Protein AF-A0A6A4PCI8-F1 (afdb_monomer_lite)

Structure (mmCIF, N/CA/C/O backbone):
data_AF-A0A6A4PCI8-F1
#
_entry.id   AF-A0A6A4PCI8-F1
#
loop_
_atom_site.group_PDB
_atom_site.id
_atom_site.type_symbol
_atom_site.label_atom_id
_atom_site.label_alt_id
_atom_site.label_comp_id
_atom_site.label_asym_id
_atom_site.label_entity_id
_atom_site.label_seq_id
_atom_site.pdbx_PDB_ins_code
_atom_site.Cartn_x
_atom_site.Cartn_y
_atom_site.Cartn_z
_atom_site.occupancy
_atom_site.B_iso_or_equiv
_atom_site.auth_seq_id
_atom_site.auth_comp_id
_atom_site.auth_asym_id
_atom_site.auth_atom_id
_atom_site.pdbx_PDB_model_num
ATOM 1 N N . MET A 1 1 ? 2.460 17.257 8.430 1.00 60.09 1 MET A N 1
ATOM 2 C CA . MET A 1 1 ? 1.132 16.605 8.469 1.00 60.09 1 MET A CA 1
ATOM 3 C C . MET A 1 1 ? 1.217 15.303 9.246 1.00 60.09 1 MET A C 1
ATOM 5 O O . MET A 1 1 ? 2.237 14.630 9.165 1.00 60.09 1 MET A O 1
ATOM 9 N N . SER A 1 2 ? 0.186 14.984 10.029 1.00 75.31 2 SER A N 1
ATOM 10 C CA . SER A 1 2 ? 0.178 13.835 10.941 1.00 75.31 2 SER A CA 1
ATOM 11 C C . SER A 1 2 ? -0.185 12.521 10.218 1.00 75.31 2 SER A C 1
ATOM 13 O O . SER A 1 2 ? -1.140 12.527 9.442 1.00 75.31 2 SER A O 1
ATOM 15 N N . PRO A 1 3 ? 0.494 11.385 10.492 1.00 68.00 3 PRO A N 1
ATOM 16 C CA . PRO A 1 3 ? 0.181 10.072 9.904 1.00 68.00 3 PRO A CA 1
ATOM 17 C C . PRO A 1 3 ? -1.262 9.607 10.135 1.00 68.00 3 PRO A C 1
ATOM 19 O O . PRO A 1 3 ? -1.807 8.846 9.341 1.00 68.00 3 PRO A O 1
ATOM 22 N N . TYR A 1 4 ? -1.885 10.068 11.221 1.00 72.44 4 TYR A N 1
ATOM 23 C CA . TYR A 1 4 ? -3.251 9.700 11.592 1.00 72.44 4 TYR A CA 1
ATOM 24 C C . TYR A 1 4 ? -4.303 10.241 10.617 1.00 72.44 4 TYR A C 1
ATOM 26 O O . TYR A 1 4 ? -5.357 9.635 10.455 1.00 72.44 4 TYR A O 1
ATOM 34 N N . MET A 1 5 ? -4.006 11.346 9.931 1.00 77.94 5 MET A N 1
ATOM 35 C CA . MET A 1 5 ? -4.936 11.971 8.994 1.00 77.94 5 MET A CA 1
ATOM 36 C C . MET A 1 5 ? -5.128 11.134 7.725 1.00 77.94 5 MET A C 1
ATOM 38 O O . MET A 1 5 ? -6.247 11.011 7.248 1.00 77.94 5 MET A O 1
ATOM 42 N N . PHE A 1 6 ? -4.068 10.482 7.238 1.00 73.81 6 PHE A N 1
ATOM 43 C CA . PHE A 1 6 ? -4.156 9.579 6.086 1.00 73.81 6 PHE A CA 1
ATOM 44 C C . PHE A 1 6 ? -5.060 8.376 6.375 1.00 73.81 6 PHE A C 1
ATOM 46 O O . PHE A 1 6 ? -5.897 8.028 5.555 1.00 73.81 6 PHE A O 1
ATOM 53 N N . VAL A 1 7 ? -4.965 7.797 7.578 1.00 73.44 7 VAL A N 1
ATOM 54 C CA . VAL A 1 7 ? -5.842 6.691 8.000 1.00 73.44 7 VAL A CA 1
ATOM 55 C C . VAL A 1 7 ? -7.312 7.118 8.033 1.00 73.44 7 VAL A C 1
ATOM 57 O O . VAL A 1 7 ? -8.163 6.382 7.547 1.00 73.44 7 VAL A O 1
ATOM 60 N N . LEU A 1 8 ? -7.616 8.290 8.603 1.00 78.62 8 LEU A N 1
ATOM 61 C CA . LEU A 1 8 ? -8.995 8.786 8.712 1.00 78.62 8 LEU A CA 1
ATOM 62 C C . LEU A 1 8 ? -9.637 9.063 7.348 1.00 78.62 8 LEU A C 1
ATOM 64 O O . LEU A 1 8 ? -10.845 8.917 7.205 1.00 78.62 8 LEU A O 1
ATOM 68 N N . LEU A 1 9 ? -8.831 9.434 6.355 1.00 83.19 9 LEU A N 1
ATOM 69 C CA . LEU A 1 9 ? -9.275 9.668 4.982 1.00 83.19 9 LEU A CA 1
ATOM 70 C C . LEU A 1 9 ? -9.316 8.383 4.135 1.00 83.19 9 LEU A C 1
ATOM 72 O O . LEU A 1 9 ? -9.561 8.464 2.936 1.00 83.19 9 LEU A O 1
ATOM 76 N N . GLY A 1 10 ? -9.040 7.212 4.724 1.00 76.94 10 GLY A N 1
ATOM 77 C CA . GLY A 1 10 ? -8.976 5.944 3.988 1.00 76.94 10 GLY A CA 1
ATOM 78 C C . GLY A 1 10 ? -7.793 5.862 3.020 1.00 76.94 10 GLY A C 1
ATOM 79 O O . GLY A 1 10 ? -7.827 5.104 2.059 1.00 76.94 10 GLY A O 1
ATOM 80 N N . GLN A 1 11 ? -6.747 6.654 3.248 1.00 79.94 11 GLN A N 1
ATOM 81 C CA . GLN A 1 11 ? -5.595 6.750 2.362 1.00 79.94 11 GLN A CA 1
ATOM 82 C C . GLN A 1 11 ? -4.431 5.872 2.831 1.00 79.94 11 GLN A C 1
ATOM 84 O O . GLN A 1 11 ? -4.109 5.764 4.023 1.00 79.94 11 GLN A O 1
ATOM 89 N N . TRP A 1 12 ? -3.749 5.282 1.852 1.00 79.75 12 TRP A N 1
ATOM 90 C CA . TRP A 1 12 ? -2.516 4.533 2.054 1.00 79.75 12 TRP A CA 1
ATOM 91 C C . TRP A 1 12 ? -1.374 5.465 2.483 1.00 79.75 12 TRP A C 1
ATOM 93 O O . TRP A 1 12 ? -1.111 6.478 1.833 1.00 79.75 12 TRP A O 1
ATOM 103 N N . LEU A 1 13 ? -0.632 5.094 3.534 1.00 81.31 13 LEU A N 1
ATOM 104 C CA . LEU A 1 13 ? 0.610 5.762 3.935 1.00 81.31 13 LEU A CA 1
ATOM 105 C C . LEU A 1 13 ? 1.864 4.993 3.448 1.00 81.31 13 LEU A C 1
ATOM 107 O O . LEU A 1 13 ? 2.177 3.932 3.999 1.00 81.31 13 LEU A O 1
ATOM 111 N N . PRO A 1 14 ? 2.584 5.492 2.424 1.00 74.56 14 PRO A N 1
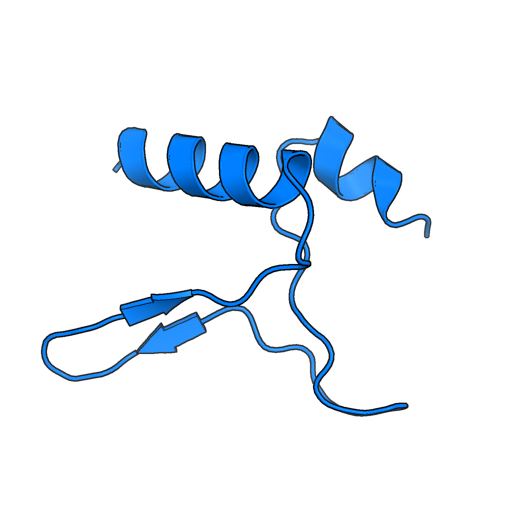ATOM 112 C CA . PRO A 1 14 ? 3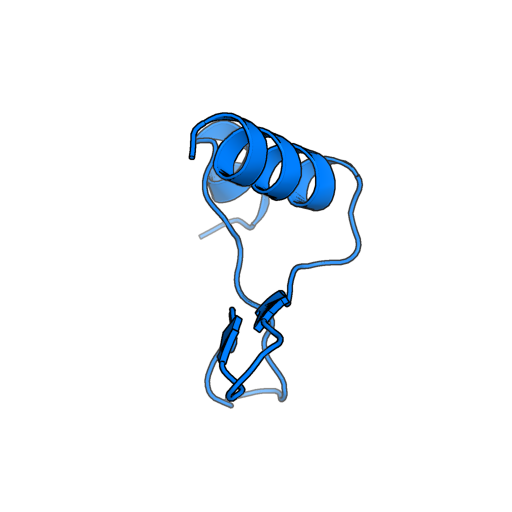.751 4.812 1.860 1.00 74.56 14 PRO A CA 1
ATOM 113 C C . PRO A 1 14 ? 4.919 4.747 2.853 1.00 74.56 14 PRO A C 1
ATOM 115 O O . PRO A 1 14 ? 5.061 5.592 3.745 1.00 74.56 14 PRO A O 1
ATOM 118 N N . LEU A 1 15 ? 5.779 3.739 2.697 1.00 81.44 15 LEU A N 1
ATOM 119 C CA . LEU A 1 15 ? 6.882 3.470 3.615 1.00 81.44 15 LEU A CA 1
ATOM 120 C C . LEU A 1 15 ? 8.140 4.245 3.199 1.00 81.44 15 LEU A C 1
ATOM 122 O O . LEU A 1 15 ? 8.574 4.177 2.052 1.00 81.44 15 LEU A O 1
ATOM 126 N N . LYS A 1 16 ? 8.761 4.976 4.133 1.00 79.00 16 LYS A N 1
ATOM 127 C CA . LYS A 1 16 ? 10.077 5.593 3.903 1.00 79.00 16 LYS A CA 1
ATOM 128 C C . LYS A 1 16 ? 11.184 4.588 4.184 1.00 79.00 16 LYS A C 1
ATOM 130 O O . LYS A 1 16 ? 11.318 4.134 5.317 1.00 79.00 16 LYS A O 1
ATOM 135 N N . LEU A 1 17 ? 12.001 4.307 3.171 1.00 73.25 17 LEU A N 1
ATOM 136 C CA . LEU A 1 17 ? 13.117 3.363 3.277 1.00 73.25 17 LEU A CA 1
ATOM 137 C C . LEU A 1 17 ? 14.334 3.945 4.018 1.00 73.25 17 LEU A C 1
ATOM 139 O O . LEU A 1 17 ? 15.135 3.197 4.569 1.00 73.25 17 LEU A O 1
ATOM 143 N N . SER A 1 18 ? 14.475 5.274 4.079 1.00 76.38 18 SER A N 1
ATOM 144 C CA . SER A 1 18 ? 15.547 5.939 4.829 1.00 76.38 18 SER A CA 1
ATOM 145 C C . SER A 1 18 ? 15.147 7.342 5.306 1.00 76.38 18 SER A C 1
ATOM 147 O O . SER A 1 18 ? 14.185 7.948 4.816 1.00 76.38 18 SER A O 1
ATOM 149 N N . ARG A 1 19 ? 15.892 7.894 6.277 1.00 74.75 19 ARG A N 1
ATOM 150 C CA . ARG A 1 19 ? 15.766 9.311 6.659 1.00 74.75 19 ARG A CA 1
ATOM 151 C C . ARG A 1 19 ? 16.211 10.179 5.479 1.00 74.75 19 ARG A C 1
ATOM 153 O O . ARG A 1 19 ? 17.397 10.272 5.202 1.00 74.75 19 ARG A O 1
ATOM 160 N N . GLY A 1 20 ? 15.243 10.798 4.804 1.00 75.88 20 GLY A N 1
ATOM 161 C CA . GLY A 1 20 ? 15.467 11.645 3.625 1.00 75.88 20 GLY A CA 1
ATOM 162 C C . GLY A 1 20 ? 15.261 10.940 2.280 1.00 75.88 20 GLY A C 1
ATOM 163 O O . GLY A 1 20 ? 15.234 11.616 1.261 1.00 75.88 20 GLY A O 1
ATOM 164 N N . GLY A 1 21 ? 15.064 9.619 2.269 1.00 74.38 21 GLY A N 1
ATOM 165 C CA . GLY A 1 21 ? 14.830 8.857 1.042 1.00 74.38 21 GLY A CA 1
ATOM 166 C C . GLY A 1 21 ? 13.397 8.932 0.511 1.00 74.38 21 GLY A C 1
ATOM 167 O O . GLY A 1 21 ? 12.466 9.371 1.204 1.00 74.38 21 GLY A O 1
ATOM 168 N N . SER A 1 22 ? 13.233 8.455 -0.725 1.00 77.56 22 SER A N 1
ATOM 169 C CA . SER A 1 22 ? 11.940 8.302 -1.392 1.00 77.56 22 SER A CA 1
ATOM 170 C C . SER A 1 22 ? 11.034 7.334 -0.631 1.00 77.56 22 SER A C 1
ATOM 172 O O . SER A 1 22 ? 11.490 6.382 0.006 1.00 77.56 22 SER A O 1
ATOM 174 N N . SER A 1 23 ? 9.732 7.602 -0.683 1.00 79.25 23 SER A N 1
ATOM 175 C CA . SER A 1 23 ? 8.733 6.701 -0.105 1.00 79.25 23 SER A CA 1
ATOM 176 C C . SER A 1 23 ? 8.333 5.667 -1.153 1.00 79.25 23 SER A C 1
ATOM 178 O O . SER A 1 23 ? 8.167 6.021 -2.318 1.00 79.25 23 SER A O 1
ATOM 180 N N . VAL A 1 24 ? 8.176 4.413 -0.743 1.00 80.56 24 VAL A N 1
ATOM 181 C CA . VAL A 1 24 ? 7.758 3.301 -1.605 1.00 80.56 24 VAL A CA 1
ATOM 182 C C . VAL A 1 24 ? 6.421 2.766 -1.098 1.00 80.56 24 VAL A C 1
ATOM 184 O O . VAL A 1 24 ? 6.256 2.549 0.104 1.00 80.56 24 VAL A O 1
ATOM 187 N N . SER A 1 25 ? 5.454 2.586 -2.000 1.00 78.44 25 SER A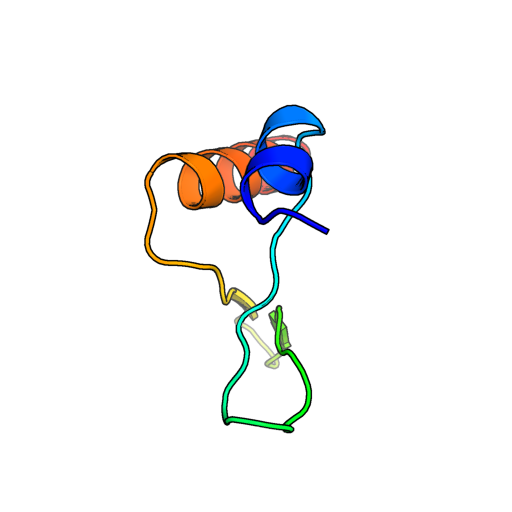 N 1
ATOM 188 C CA . SER A 1 25 ? 4.161 1.940 -1.711 1.00 78.44 25 SER A CA 1
ATOM 189 C C . SER A 1 25 ? 4.004 0.588 -2.397 1.00 78.44 25 SER A C 1
ATOM 191 O O . SER A 1 25 ? 3.370 -0.293 -1.829 1.00 78.44 25 SER A O 1
ATOM 193 N N . HIS A 1 26 ? 4.580 0.402 -3.583 1.00 77.00 26 HIS A N 1
ATOM 194 C CA . HIS A 1 26 ? 4.400 -0.805 -4.383 1.00 77.00 26 HIS A CA 1
ATOM 195 C C . HIS A 1 26 ? 5.682 -1.160 -5.136 1.00 77.00 26 HIS A C 1
ATOM 197 O O . HIS A 1 26 ? 6.441 -0.278 -5.541 1.00 77.00 26 HIS A O 1
ATOM 203 N N . LEU A 1 27 ? 5.900 -2.457 -5.328 1.00 80.75 27 LEU A N 1
ATOM 204 C CA . LEU A 1 27 ? 6.901 -3.006 -6.231 1.00 80.75 27 LEU A CA 1
ATOM 205 C C . LEU A 1 27 ? 6.197 -4.042 -7.111 1.00 80.75 27 LEU A C 1
ATOM 207 O O . LEU A 1 27 ? 5.678 -5.035 -6.603 1.00 80.75 27 LEU A O 1
ATOM 211 N N . LEU A 1 28 ? 6.118 -3.751 -8.407 1.00 80.81 28 LEU A N 1
ATOM 212 C CA . LEU A 1 28 ? 5.456 -4.592 -9.403 1.00 80.81 28 LEU A CA 1
ATOM 213 C C . LEU A 1 28 ? 6.476 -5.582 -9.981 1.00 80.81 28 LEU A C 1
ATOM 215 O O . LEU A 1 28 ? 7.542 -5.159 -10.434 1.00 80.81 28 LEU A O 1
ATOM 219 N N . PHE A 1 29 ? 6.145 -6.870 -9.988 1.00 81.62 29 PHE A N 1
ATOM 220 C CA . PHE A 1 29 ? 6.840 -7.912 -10.745 1.00 81.62 29 PHE A CA 1
ATOM 221 C C . PHE A 1 29 ? 5.922 -8.457 -11.844 1.00 81.62 29 PHE A C 1
ATOM 223 O O . PHE A 1 29 ? 4.809 -7.973 -12.028 1.00 81.62 29 PHE A O 1
ATOM 230 N N . VAL A 1 30 ? 6.424 -9.430 -12.609 1.00 80.44 30 VAL A N 1
ATOM 231 C CA . VAL A 1 30 ? 5.696 -10.026 -13.739 1.00 80.44 30 VAL A CA 1
ATOM 232 C C . VAL A 1 30 ? 4.400 -10.692 -13.271 1.00 80.44 30 VAL A C 1
ATOM 234 O O . VAL A 1 30 ? 3.359 -10.432 -13.861 1.00 80.44 30 VAL A O 1
ATOM 237 N N . ASP A 1 31 ? 4.457 -11.465 -12.184 1.00 87.62 31 ASP A N 1
ATOM 238 C CA . ASP A 1 31 ? 3.300 -12.222 -11.686 1.00 87.62 31 ASP A CA 1
ATOM 239 C C . ASP A 1 31 ? 2.805 -11.749 -10.308 1.00 87.62 31 ASP A C 1
ATOM 241 O O . ASP A 1 31 ? 1.657 -11.990 -9.949 1.00 87.62 31 ASP A O 1
ATOM 245 N N . ASP A 1 32 ? 3.643 -11.033 -9.551 1.00 85.50 32 ASP A N 1
ATOM 246 C CA . ASP A 1 32 ? 3.367 -10.663 -8.163 1.00 85.50 32 ASP A CA 1
ATOM 247 C C . ASP A 1 32 ? 3.496 -9.156 -7.919 1.00 85.50 32 ASP A C 1
ATOM 249 O O . ASP A 1 32 ? 4.331 -8.462 -8.506 1.00 85.50 32 ASP A O 1
ATOM 253 N N . VAL A 1 33 ? 2.715 -8.644 -6.967 1.00 87.31 33 VAL A N 1
ATOM 254 C CA . VAL A 1 33 ? 2.827 -7.265 -6.480 1.00 87.31 33 VAL A CA 1
ATOM 255 C C . VAL A 1 33 ? 3.146 -7.270 -4.991 1.00 87.31 33 VAL A C 1
ATOM 257 O O . VAL A 1 33 ? 2.388 -7.798 -4.180 1.00 87.31 33 VAL A O 1
ATOM 260 N N . LEU A 1 34 ? 4.253 -6.627 -4.612 1.00 86.50 34 LEU A N 1
ATOM 261 C CA . LEU A 1 34 ? 4.586 -6.382 -3.210 1.00 86.50 34 LEU A CA 1
ATOM 262 C C . LEU A 1 34 ? 4.073 -5.010 -2.779 1.00 86.50 34 LEU A C 1
ATOM 264 O O . LEU A 1 34 ? 4.445 -3.976 -3.338 1.00 86.50 34 LEU A O 1
ATOM 268 N N . LEU A 1 35 ? 3.244 -5.013 -1.742 1.00 85.69 35 LEU A N 1
ATOM 269 C CA . LEU A 1 35 ? 2.586 -3.845 -1.174 1.00 85.69 35 LEU A CA 1
ATOM 270 C C . LEU A 1 35 ? 3.252 -3.449 0.153 1.00 85.69 35 LEU A C 1
ATOM 272 O O . LEU A 1 35 ? 3.308 -4.237 1.096 1.00 85.69 35 LEU A O 1
ATOM 276 N N . PHE A 1 36 ? 3.758 -2.215 0.241 1.00 84.69 36 PHE A N 1
ATOM 277 C CA . PHE A 1 36 ? 4.476 -1.696 1.410 1.00 84.69 36 PHE A CA 1
ATOM 278 C C . PHE A 1 36 ? 3.654 -0.670 2.184 1.00 84.69 36 PHE A C 1
ATOM 280 O O . PHE A 1 36 ? 3.359 0.423 1.693 1.00 84.69 36 PHE A O 1
ATOM 287 N N . CYS A 1 37 ? 3.369 -0.964 3.449 1.00 83.88 37 CYS A N 1
ATOM 288 C CA . CYS A 1 37 ? 2.666 -0.044 4.333 1.00 83.88 37 CYS A CA 1
ATOM 289 C C . CYS A 1 37 ? 3.297 0.021 5.713 1.00 83.88 37 CYS A C 1
ATOM 291 O O . CYS A 1 37 ? 4.092 -0.830 6.117 1.00 83.88 37 CYS A O 1
ATOM 293 N N . LYS A 1 38 ? 2.919 1.043 6.479 1.00 84.00 38 LYS A N 1
ATOM 294 C CA . LYS A 1 38 ? 3.285 1.095 7.894 1.00 84.00 38 LYS A CA 1
ATOM 295 C C . LYS A 1 38 ? 2.684 -0.118 8.617 1.00 84.00 38 LYS A C 1
A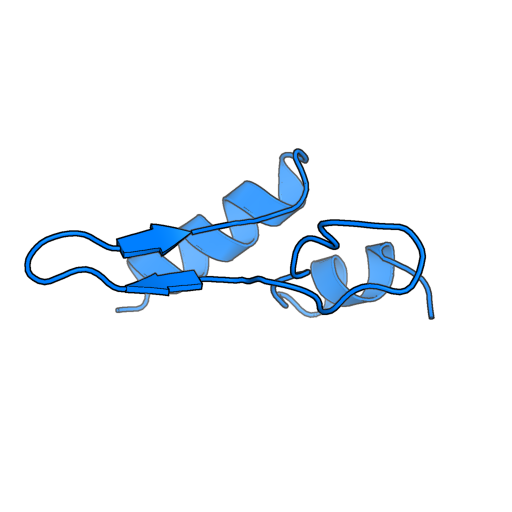TOM 297 O O . LYS A 1 38 ? 1.513 -0.428 8.420 1.00 84.00 38 LYS A O 1
ATOM 302 N N . ALA A 1 39 ? 3.471 -0.756 9.487 1.00 84.19 39 ALA A N 1
ATOM 303 C CA . ALA A 1 39 ? 3.059 -1.908 10.292 1.00 84.19 39 ALA A CA 1
ATOM 304 C C . ALA A 1 39 ? 2.045 -1.512 11.387 1.00 84.19 3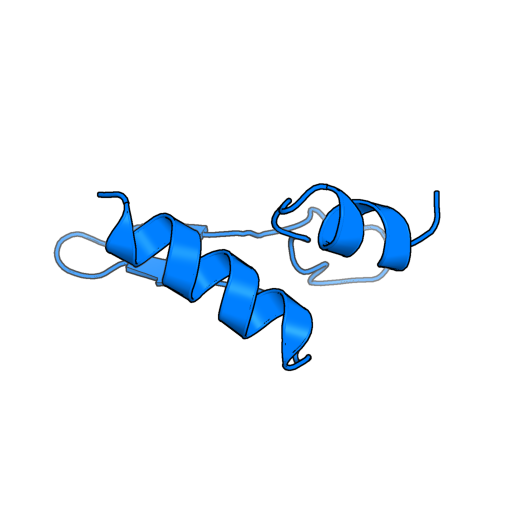9 ALA A C 1
ATOM 306 O O . ALA A 1 39 ? 2.357 -1.470 12.577 1.00 84.19 39 ALA A O 1
ATOM 307 N N . SER A 1 40 ? 0.825 -1.161 10.981 1.00 87.75 40 SER A N 1
ATOM 308 C CA . SE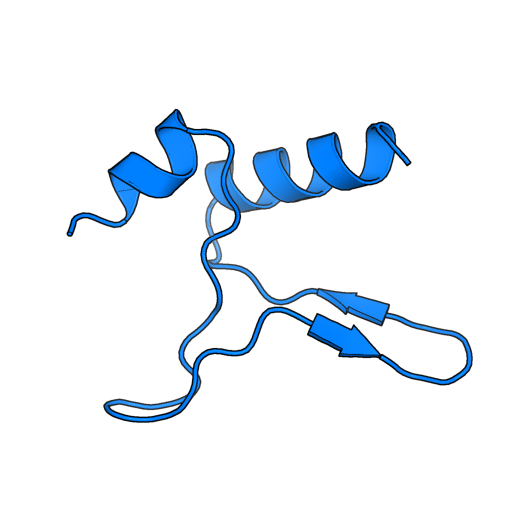R A 1 40 ? -0.297 -0.866 11.868 1.00 87.75 40 SER A CA 1
ATOM 309 C C . SER A 1 40 ? -1.579 -1.494 11.335 1.00 87.75 40 SER A C 1
ATOM 311 O O . SER A 1 40 ? -1.828 -1.508 10.131 1.00 87.75 40 SER A O 1
ATOM 313 N N . LYS A 1 41 ? -2.443 -1.956 12.248 1.00 88.88 41 LYS A N 1
ATOM 314 C CA . LYS A 1 41 ? -3.733 -2.583 11.903 1.00 88.88 41 LYS A CA 1
ATOM 315 C C . LYS A 1 41 ? -4.597 -1.700 11.000 1.00 88.88 41 LYS A C 1
ATOM 317 O O . LYS A 1 41 ? -5.259 -2.192 10.098 1.00 88.88 41 LYS A O 1
ATOM 322 N N . SER A 1 42 ? -4.568 -0.389 11.233 1.00 89.00 42 SER A N 1
ATOM 323 C CA . SER A 1 42 ? -5.300 0.590 10.433 1.00 89.00 42 SER A CA 1
ATOM 324 C C . SER A 1 42 ? -4.849 0.645 8.974 1.00 89.00 42 SER A C 1
ATOM 326 O O . SER A 1 42 ? -5.686 0.762 8.092 1.00 89.00 42 SER A O 1
ATOM 328 N N . GLN A 1 43 ? -3.545 0.550 8.716 1.00 88.50 43 GLN A N 1
ATOM 329 C CA . GLN A 1 43 ? -2.987 0.618 7.365 1.00 88.50 43 GLN A CA 1
ATOM 330 C C . GLN A 1 43 ? -3.217 -0.682 6.604 1.00 88.50 43 GLN A C 1
ATOM 332 O O . GLN A 1 43 ? -3.597 -0.636 5.442 1.00 88.50 43 GLN A O 1
ATOM 337 N N . VAL A 1 44 ? -3.109 -1.821 7.293 1.00 89.19 44 VAL A N 1
ATOM 338 C CA . VAL A 1 44 ? -3.498 -3.119 6.728 1.00 89.19 44 VAL A CA 1
ATOM 339 C C . VAL A 1 44 ? -4.969 -3.100 6.312 1.00 89.19 44 VAL A C 1
ATOM 341 O O . VAL A 1 44 ? -5.280 -3.472 5.190 1.00 89.19 44 VAL A O 1
ATOM 344 N N . ARG A 1 45 ? -5.867 -2.585 7.163 1.00 91.75 45 ARG A N 1
ATOM 345 C CA . ARG A 1 45 ? -7.300 -2.507 6.842 1.00 91.75 45 ARG A CA 1
ATOM 346 C C . ARG A 1 45 ? -7.598 -1.619 5.632 1.00 91.75 45 ARG A C 1
ATOM 348 O O . ARG A 1 45 ? -8.451 -1.971 4.834 1.00 91.75 45 ARG A O 1
ATOM 355 N N . VAL A 1 46 ? -6.902 -0.489 5.495 1.00 90.19 46 VAL A N 1
ATOM 356 C CA . VAL A 1 46 ? -7.039 0.378 4.313 1.00 90.19 46 VAL A CA 1
ATOM 357 C C . VAL A 1 46 ? -6.646 -0.377 3.043 1.00 90.19 46 VAL A C 1
ATOM 359 O O . VAL A 1 46 ? -7.375 -0.318 2.063 1.00 90.19 46 VAL A O 1
ATOM 362 N N . ILE A 1 47 ? -5.539 -1.123 3.071 1.00 88.25 47 ILE A N 1
ATOM 363 C CA . ILE A 1 47 ? -5.087 -1.907 1.913 1.00 88.25 47 ILE A CA 1
ATOM 364 C C . ILE A 1 47 ? -6.065 -3.026 1.583 1.00 88.25 47 ILE A C 1
ATOM 366 O O . ILE A 1 47 ? -6.397 -3.188 0.418 1.00 88.25 47 ILE A O 1
ATOM 370 N N . SER A 1 48 ? -6.550 -3.760 2.587 1.00 89.31 48 SER A N 1
ATOM 371 C CA . SER A 1 48 ? -7.554 -4.806 2.378 1.00 89.31 48 SER A CA 1
ATOM 372 C C . SER A 1 48 ? -8.818 -4.255 1.728 1.00 89.31 48 SER A C 1
ATOM 374 O O . SER A 1 48 ? -9.261 -4.819 0.744 1.00 89.31 48 SER A O 1
ATOM 376 N N . ASN A 1 49 ? -9.338 -3.119 2.205 1.00 89.81 49 ASN A N 1
ATOM 377 C CA . ASN A 1 49 ? -10.512 -2.496 1.593 1.00 89.81 49 ASN A CA 1
ATOM 378 C C . ASN A 1 49 ? -10.253 -2.095 0.132 1.00 89.81 49 ASN A C 1
ATOM 380 O O . ASN A 1 49 ? -11.091 -2.340 -0.719 1.00 89.81 49 ASN A O 1
ATOM 384 N N . ILE A 1 50 ? -9.087 -1.503 -0.157 1.00 86.19 50 ILE A N 1
ATOM 385 C CA . ILE A 1 50 ? -8.713 -1.133 -1.529 1.00 86.19 50 ILE A CA 1
ATOM 386 C C . ILE A 1 50 ? -8.659 -2.377 -2.423 1.00 86.19 50 ILE A C 1
ATOM 388 O O . ILE A 1 50 ? -9.127 -2.317 -3.548 1.00 86.19 50 ILE A O 1
ATOM 392 N N . LEU A 1 51 ? -8.079 -3.480 -1.939 1.00 87.56 51 LEU A N 1
ATOM 393 C CA . LEU A 1 51 ? -7.986 -4.733 -2.694 1.00 87.56 51 LEU A CA 1
ATOM 394 C C . LEU A 1 51 ? -9.342 -5.420 -2.879 1.00 87.56 51 LEU A C 1
ATOM 396 O O . LEU A 1 51 ? -9.550 -6.007 -3.929 1.00 87.56 51 LEU A O 1
ATOM 400 N N . ASP A 1 52 ? -10.236 -5.345 -1.893 1.00 89.88 52 ASP A N 1
ATOM 401 C CA . ASP A 1 52 ? -11.599 -5.884 -1.997 1.00 89.88 52 ASP A CA 1
ATOM 402 C C . ASP A 1 52 ? -12.464 -5.084 -2.993 1.00 89.88 52 ASP A C 1
ATOM 404 O O . ASP A 1 52 ? -13.413 -5.630 -3.553 1.00 89.88 52 ASP A O 1
ATOM 408 N N . ASP A 1 53 ? -12.153 -3.800 -3.212 1.00 85.69 53 ASP A N 1
ATOM 409 C CA . ASP A 1 53 ? -12.857 -2.925 -4.160 1.00 85.69 53 ASP A CA 1
ATOM 410 C C . ASP A 1 53 ? -12.432 -3.143 -5.637 1.00 85.69 53 ASP A C 1
ATOM 412 O O . ASP A 1 53 ? -13.084 -2.598 -6.535 1.00 85.69 53 ASP A O 1
ATOM 416 N N . PHE A 1 54 ? -11.357 -3.902 -5.905 1.00 70.50 54 PHE A N 1
ATOM 417 C CA . PHE A 1 54 ? -10.843 -4.218 -7.252 1.00 70.50 54 PHE A CA 1
ATOM 418 C C . PHE A 1 54 ? -11.312 -5.587 -7.759 1.00 70.50 54 PHE A C 1
ATOM 420 O O . PHE A 1 54 ? -11.599 -5.670 -8.978 1.00 70.50 54 PHE A O 1
#

Sequence (54 aa):
MSPYMFVLLGQWLPLKLSRGGSSVSHLLFVDDVLLFCKASKSQVRVISNILDDF

Foldseek 3Di:
DDPVVCLVVLHFDFDAPDDVGDTHAWDDDPPDIDGGGDPDPSNVVSVVVVVVVD

pLDDT: mean 81.27, std 6.53, range [60.09, 91.75]

Organism: Lupinus albus (NCBI:txid3870)

Radius of gyration: 11.94 Å; chains: 1; bounding box: 29×29×26 Å

Secondary structure (DSSP, 8-state):
--HHHHHHTT---PEESSTTPPEE-EEE-SS-EEE---SSHHHHHHHHHHHHT-